Protein AF-B1AX06-F1 (afdb_monomer_lite)

Organism: Mus musculus (NCBI:txid10090)

InterPro domains:
  IPR029052 Metallo-dependent phosphatase-like [G3DSA:3.60.21.10] (1-67)

Secondary structure (DSSP, 8-state):
---PPP----PPP---TTTT-HHHHHHHHHHHH-TT-TTTS---PPPPTTSPPPTT-----------

pLDDT: mean 91.06, std 16.11, range [36.69, 98.5]

Foldseek 3Di:
DDDDDPPPPDDDDDQDPCNVPVVVVCVVCCVPPVNCPDDVHDDDDDDDPPPDDDPPDDDDDDDDDPD

Radius of gyration: 18.72 Å; chains: 1; bounding box: 40×42×42 Å

Structure (mmCIF, N/CA/C/O backbone):
data_AF-B1AX06-F1
#
_entry.id   AF-B1AX06-F1
#
loop_
_atom_site.group_PDB
_atom_site.id
_atom_site.type_symbol
_atom_site.label_atom_id
_atom_site.label_alt_id
_atom_site.label_comp_id
_atom_site.label_asym_id
_atom_site.label_entity_id
_atom_site.label_seq_id
_atom_site.pdbx_PDB_ins_code
_atom_site.Cartn_x
_atom_site.Cartn_y
_atom_site.Cartn_z
_atom_site.occupancy
_atom_site.B_iso_or_equiv
_atom_site.auth_seq_id
_atom_site.auth_comp_id
_atom_site.auth_asym_id
_atom_site.auth_atom_id
_atom_site.pdbx_PDB_model_num
ATOM 1 N N . MET A 1 1 ? -25.750 22.996 -6.888 1.00 36.69 1 MET A N 1
ATOM 2 C CA . MET A 1 1 ? -25.220 22.651 -8.224 1.00 36.69 1 MET A CA 1
ATOM 3 C C . MET A 1 1 ? -24.046 21.708 -8.008 1.00 36.69 1 MET A C 1
ATOM 5 O O . MET A 1 1 ? -23.017 22.143 -7.508 1.00 36.69 1 MET A O 1
ATOM 9 N N . ALA A 1 2 ? -24.249 20.406 -8.222 1.00 41.59 2 ALA A N 1
ATOM 10 C CA . ALA A 1 2 ? -23.214 19.397 -8.009 1.00 41.59 2 ALA A CA 1
ATOM 11 C C . ALA A 1 2 ? -22.158 19.526 -9.115 1.00 41.59 2 ALA A C 1
ATOM 13 O O . ALA A 1 2 ? -22.487 19.411 -10.293 1.00 41.59 2 ALA A O 1
ATOM 14 N N . HIS A 1 3 ? -20.912 19.815 -8.740 1.00 43.56 3 HIS A N 1
ATOM 15 C CA . HIS A 1 3 ? -19.784 19.751 -9.662 1.00 43.56 3 HIS A CA 1
ATOM 16 C C . HIS A 1 3 ? -19.579 18.284 -10.043 1.00 43.56 3 HIS A C 1
ATOM 18 O O . HIS A 1 3 ? -19.153 17.477 -9.218 1.00 43.56 3 HIS A O 1
ATOM 24 N N . GLY A 1 4 ? -19.951 17.934 -11.275 1.00 41.84 4 GLY A N 1
ATOM 25 C CA . GLY A 1 4 ? -19.691 16.618 -11.840 1.00 41.84 4 GLY A CA 1
ATOM 26 C C . GLY A 1 4 ? -18.190 16.366 -11.861 1.00 41.84 4 GLY A C 1
ATOM 27 O O . GLY A 1 4 ? -17.436 17.133 -12.457 1.00 41.84 4 GLY A O 1
ATOM 28 N N .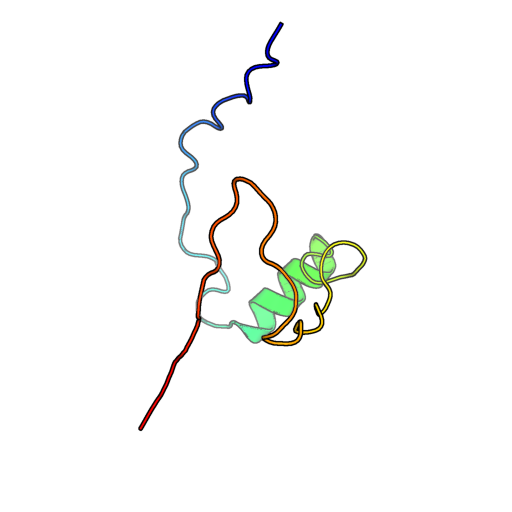 ILE A 1 5 ? -17.758 15.303 -11.188 1.00 60.91 5 ILE A N 1
ATOM 29 C CA . ILE A 1 5 ? -16.395 14.795 -11.306 1.00 60.91 5 ILE A CA 1
ATOM 30 C C . ILE A 1 5 ? -16.253 14.348 -12.767 1.00 60.91 5 ILE A C 1
ATOM 32 O O . ILE A 1 5 ? -17.052 13.511 -13.201 1.00 60.91 5 ILE A O 1
ATOM 36 N N . PRO A 1 6 ? -15.321 14.905 -13.560 1.00 51.19 6 PRO A N 1
ATOM 37 C CA . PRO A 1 6 ? -15.127 14.434 -14.920 1.00 51.19 6 PRO A CA 1
ATOM 38 C C . PRO A 1 6 ? -14.782 12.946 -14.853 1.00 51.19 6 PRO A C 1
ATOM 40 O O . PRO A 1 6 ? -13.819 12.555 -14.193 1.00 51.19 6 PRO A O 1
ATOM 43 N N . SER A 1 7 ? -15.601 12.118 -15.508 1.00 58.75 7 SER A N 1
ATOM 44 C CA . SER A 1 7 ? -15.293 10.713 -15.759 1.00 58.75 7 SER A CA 1
ATOM 45 C C . SER A 1 7 ? -13.960 10.685 -16.490 1.00 58.75 7 SER A C 1
ATOM 47 O O . SER A 1 7 ? -13.916 10.967 -17.688 1.00 58.75 7 SER A O 1
ATOM 49 N N . GLN A 1 8 ? -12.869 10.404 -15.775 1.00 63.94 8 GLN A N 1
ATOM 50 C CA . GLN A 1 8 ? -11.579 10.166 -16.402 1.00 63.94 8 GLN A CA 1
ATOM 51 C C . GLN A 1 8 ? -11.811 9.066 -17.439 1.00 63.94 8 GLN A C 1
ATOM 53 O O . GLN A 1 8 ? -12.278 7.978 -17.101 1.00 63.94 8 GLN A O 1
ATOM 58 N N . GLY A 1 9 ? -11.624 9.403 -18.720 1.00 69.19 9 GLY A N 1
ATOM 59 C CA . GLY A 1 9 ? -11.819 8.465 -19.821 1.00 69.19 9 GLY A CA 1
ATOM 60 C C . GLY A 1 9 ? -11.018 7.186 -19.580 1.00 69.19 9 GLY A C 1
ATOM 61 O O . GLY A 1 9 ? -10.068 7.184 -18.800 1.00 69.19 9 GLY A O 1
ATOM 62 N N . LYS A 1 10 ? -11.409 6.086 -20.229 1.00 80.06 10 LYS A N 1
ATOM 63 C CA . LYS A 1 10 ? -10.755 4.782 -20.061 1.00 80.06 10 LYS A CA 1
ATOM 64 C C . LYS A 1 10 ? -9.236 4.923 -20.246 1.00 80.06 10 LYS A C 1
ATOM 66 O O . LYS A 1 10 ? -8.766 5.120 -21.363 1.00 80.06 10 LYS A O 1
ATOM 71 N N . VAL A 1 11 ? -8.486 4.830 -19.150 1.00 89.38 11 VAL A N 1
ATOM 72 C CA . VAL A 1 11 ? -7.022 4.862 -19.170 1.00 89.38 11 VAL A CA 1
ATOM 73 C C . VAL A 1 11 ? -6.535 3.482 -19.600 1.00 89.38 11 VAL A C 1
ATOM 75 O O . VAL A 1 11 ? -6.880 2.476 -18.980 1.00 89.38 11 VAL A O 1
ATOM 78 N N . THR A 1 12 ? -5.750 3.423 -20.672 1.00 93.38 12 THR A N 1
ATOM 79 C CA . THR A 1 12 ? -5.081 2.188 -21.098 1.00 93.38 12 THR A CA 1
ATOM 80 C C . THR A 1 12 ? -3.744 2.080 -20.372 1.00 93.38 12 THR A C 1
ATOM 82 O O . THR A 1 12 ? -2.901 2.961 -20.514 1.00 93.38 12 THR A O 1
ATOM 85 N N . ILE A 1 13 ? -3.551 1.007 -19.604 1.00 93.69 13 ILE A N 1
ATOM 86 C CA . ILE A 1 13 ? -2.298 0.704 -18.901 1.00 93.69 13 ILE A CA 1
ATOM 87 C C . ILE A 1 13 ? -1.548 -0.377 -19.678 1.00 93.69 13 ILE A C 1
ATOM 89 O O . ILE A 1 13 ? -2.140 -1.382 -20.071 1.00 93.69 13 ILE A O 1
ATOM 93 N N . THR A 1 14 ? -0.252 -0.172 -19.893 1.00 96.19 14 THR A N 1
ATOM 94 C CA . THR A 1 14 ? 0.650 -1.136 -20.536 1.00 96.19 14 THR A CA 1
ATOM 95 C C . THR A 1 14 ? 1.664 -1.675 -19.531 1.00 96.19 14 THR A C 1
ATOM 97 O O . THR A 1 14 ? 1.824 -1.117 -18.446 1.00 96.19 14 THR A O 1
ATOM 100 N N . VAL A 1 15 ? 2.350 -2.765 -19.884 1.00 97.62 15 VAL A N 1
ATOM 101 C CA . VAL A 1 15 ? 3.454 -3.295 -19.070 1.00 97.62 15 VAL A CA 1
ATOM 102 C C . VAL A 1 15 ? 4.553 -2.239 -18.968 1.00 97.62 15 VAL A C 1
ATOM 104 O O . VAL A 1 15 ? 4.954 -1.657 -19.975 1.00 97.62 15 VAL A O 1
ATOM 107 N N . ASP A 1 16 ? 4.996 -1.984 -17.742 1.00 97.50 16 ASP A N 1
ATOM 108 C CA . ASP A 1 16 ? 6.049 -1.023 -17.432 1.00 97.50 16 ASP A CA 1
ATOM 109 C C . ASP A 1 16 ? 7.419 -1.528 -17.903 1.00 97.50 16 ASP A C 1
ATOM 111 O O . ASP A 1 16 ? 7.721 -2.715 -17.757 1.00 97.50 16 ASP A O 1
ATOM 115 N N . GLU A 1 17 ? 8.277 -0.637 -18.403 1.00 97.94 17 GLU A N 1
ATOM 116 C CA . GLU A 1 17 ? 9.654 -0.978 -18.791 1.00 97.94 17 GLU A CA 1
ATOM 117 C C . GLU A 1 17 ? 10.439 -1.609 -17.627 1.00 97.94 17 GLU A C 1
ATOM 119 O O . GLU A 1 17 ? 11.199 -2.560 -17.812 1.00 97.94 17 GLU A O 1
ATOM 124 N N . TYR A 1 18 ? 10.185 -1.153 -16.399 1.00 97.44 18 TYR A N 1
ATOM 125 C CA . TYR A 1 18 ? 10.824 -1.649 -15.185 1.00 97.44 18 TYR A CA 1
ATOM 126 C C . TYR A 1 18 ? 10.016 -2.751 -14.487 1.00 97.44 18 TYR A C 1
ATOM 128 O O . TYR A 1 18 ? 10.316 -3.096 -13.342 1.00 97.44 18 TYR A O 1
ATOM 136 N N . SER A 1 19 ? 9.018 -3.352 -15.149 1.00 97.88 19 SER A N 1
ATOM 137 C CA . SER A 1 19 ? 8.121 -4.347 -14.538 1.00 97.88 19 SER A CA 1
ATOM 138 C C . SER A 1 19 ? 8.853 -5.541 -13.913 1.00 97.88 19 SER A C 1
ATOM 140 O O . SER A 1 19 ? 8.354 -6.111 -12.947 1.00 97.88 19 SER A O 1
ATOM 142 N N . SER A 1 20 ? 10.009 -5.936 -14.455 1.00 98.31 20 SER A N 1
ATOM 143 C CA . SER A 1 20 ? 10.813 -7.055 -13.929 1.00 98.31 20 SER A CA 1
ATOM 144 C C . SER A 1 20 ? 11.863 -6.627 -12.893 1.00 98.31 20 SER A C 1
ATOM 146 O O . SER A 1 20 ? 12.545 -7.478 -12.334 1.00 98.31 20 SER A O 1
ATOM 148 N N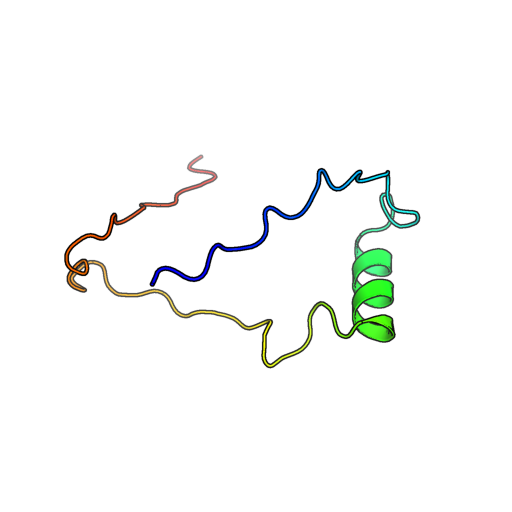 . ASN A 1 21 ? 12.000 -5.325 -12.619 1.00 98.31 21 ASN A N 1
ATOM 149 C CA . ASN A 1 21 ? 13.008 -4.753 -11.723 1.00 98.31 21 ASN A CA 1
ATOM 150 C C . ASN A 1 21 ? 12.360 -3.733 -10.760 1.00 98.31 21 ASN A C 1
ATOM 152 O O . ASN A 1 21 ? 12.567 -2.525 -10.906 1.00 98.31 21 ASN A O 1
ATOM 156 N N . PRO A 1 22 ? 11.588 -4.178 -9.750 1.00 98.06 22 PRO A N 1
ATOM 157 C CA . PRO A 1 22 ? 10.753 -3.292 -8.931 1.00 98.06 22 PRO A CA 1
ATOM 158 C C . PRO A 1 22 ? 11.546 -2.237 -8.149 1.00 98.06 22 PRO A C 1
ATOM 160 O O . PRO A 1 22 ? 11.094 -1.101 -8.016 1.00 98.06 22 PRO A O 1
ATOM 163 N N . THR A 1 23 ? 12.755 -2.561 -7.681 1.00 98.31 23 THR A N 1
ATOM 164 C CA . THR A 1 23 ? 13.627 -1.584 -7.007 1.00 98.31 23 THR A CA 1
ATOM 165 C C . THR A 1 23 ? 14.043 -0.455 -7.951 1.00 98.31 23 THR A C 1
ATOM 167 O O . THR A 1 23 ? 14.034 0.710 -7.565 1.00 98.31 23 THR A O 1
ATOM 170 N N . GLN A 1 24 ? 14.361 -0.777 -9.209 1.00 98.31 24 GLN A N 1
ATOM 171 C CA . GLN A 1 24 ? 14.693 0.238 -10.211 1.00 98.31 24 GLN A CA 1
ATOM 172 C C . GLN A 1 24 ? 13.459 1.047 -10.609 1.00 98.31 24 GLN A C 1
ATOM 174 O O . GLN A 1 24 ? 13.565 2.264 -10.732 1.00 98.31 24 GLN A O 1
ATOM 179 N N . ALA A 1 25 ? 12.291 0.406 -10.727 1.00 98.50 25 ALA A N 1
ATOM 180 C CA . ALA A 1 25 ? 11.024 1.096 -10.960 1.00 98.50 25 ALA A CA 1
ATOM 181 C C . ALA A 1 25 ? 10.757 2.137 -9.862 1.00 98.50 25 ALA A C 1
ATOM 183 O O . ALA A 1 25 ? 10.445 3.291 -10.160 1.00 98.50 25 ALA A O 1
ATOM 184 N N . PHE A 1 26 ? 10.942 1.753 -8.593 1.00 98.50 26 PHE A N 1
ATOM 185 C CA . PHE A 1 26 ? 10.813 2.662 -7.460 1.00 98.50 26 PHE A CA 1
ATOM 186 C C . PHE A 1 26 ? 11.726 3.879 -7.627 1.00 98.50 26 PHE A C 1
ATOM 188 O O . PHE A 1 26 ? 11.240 5.007 -7.617 1.00 98.50 26 PHE A O 1
ATOM 195 N N . THR A 1 27 ? 13.026 3.667 -7.854 1.00 98.25 27 THR A N 1
ATOM 196 C CA . THR A 1 27 ? 13.993 4.758 -8.042 1.00 98.25 27 THR A CA 1
ATOM 197 C C . THR A 1 27 ? 13.649 5.640 -9.242 1.00 98.25 27 THR A C 1
ATOM 199 O O . THR A 1 27 ? 13.624 6.860 -9.100 1.00 98.25 27 THR A O 1
ATOM 202 N N . HIS A 1 28 ? 13.340 5.047 -10.397 1.00 98.44 28 HIS A N 1
ATOM 203 C CA . HIS A 1 28 ? 12.998 5.767 -11.624 1.00 98.44 28 HIS A CA 1
ATOM 204 C C . HIS A 1 28 ? 11.805 6.706 -11.408 1.00 98.44 28 HIS A C 1
ATOM 206 O O . HIS A 1 28 ? 11.886 7.908 -11.670 1.00 98.44 28 HIS A O 1
ATOM 212 N N . TYR A 1 29 ? 10.711 6.179 -10.855 1.00 98.50 29 TYR A N 1
ATOM 213 C CA . TYR A 1 29 ? 9.516 6.971 -10.588 1.00 98.50 29 TYR A CA 1
ATOM 214 C C . TYR A 1 29 ? 9.717 7.991 -9.469 1.00 98.50 29 TYR A C 1
ATOM 216 O O . TYR A 1 29 ? 9.158 9.089 -9.526 1.00 98.50 29 TYR A O 1
ATOM 224 N N . ASN A 1 30 ? 10.520 7.662 -8.460 1.00 97.81 30 ASN A N 1
ATOM 225 C CA . ASN A 1 30 ? 10.768 8.589 -7.370 1.00 97.81 30 ASN A CA 1
ATOM 226 C C . ASN A 1 30 ? 11.650 9.768 -7.795 1.00 97.81 30 ASN A C 1
ATOM 228 O O . ASN A 1 30 ? 11.406 10.882 -7.360 1.00 97.81 30 ASN A O 1
ATOM 232 N N . ILE A 1 31 ? 12.648 9.549 -8.654 1.00 97.75 31 ILE A N 1
ATOM 233 C CA . ILE A 1 31 ? 13.522 10.627 -9.138 1.00 97.75 31 ILE A CA 1
ATOM 234 C C . ILE A 1 31 ? 12.776 11.536 -10.118 1.00 97.75 31 ILE A C 1
ATOM 236 O O . ILE A 1 31 ? 12.836 12.755 -9.992 1.00 97.75 31 ILE A O 1
ATOM 240 N N . ASN A 1 32 ? 12.053 10.959 -11.080 1.00 97.31 32 ASN A N 1
ATOM 241 C CA . ASN A 1 32 ? 11.483 11.734 -12.186 1.00 97.31 32 ASN A CA 1
ATOM 242 C C . ASN A 1 32 ? 10.141 12.392 -11.851 1.00 97.31 32 ASN A C 1
ATOM 244 O O . ASN A 1 32 ? 9.747 13.358 -12.498 1.00 97.31 32 ASN A O 1
ATOM 248 N N . GLN A 1 33 ? 9.410 11.843 -10.880 1.00 97.81 33 GLN A N 1
ATOM 249 C CA . GLN A 1 33 ? 8.044 12.274 -10.570 1.00 97.81 33 GLN A CA 1
ATOM 250 C C . GLN A 1 33 ? 7.831 12.515 -9.076 1.00 97.81 33 GLN A C 1
ATOM 252 O O . GLN A 1 33 ? 6.709 12.815 -8.673 1.00 97.81 33 GLN A O 1
ATOM 257 N N . SER A 1 34 ? 8.864 12.337 -8.241 1.00 97.31 34 SER A N 1
ATOM 258 C CA . SER A 1 34 ? 8.725 12.372 -6.779 1.00 97.31 34 SER A CA 1
ATOM 259 C C . SER A 1 34 ? 7.611 11.443 -6.284 1.00 97.31 34 SER A C 1
ATOM 261 O O . SER A 1 34 ? 6.936 11.737 -5.299 1.00 97.31 34 SER A O 1
ATOM 263 N N . ARG A 1 35 ? 7.390 10.321 -6.992 1.00 98.25 35 ARG A N 1
ATOM 264 C CA . ARG A 1 35 ? 6.186 9.485 -6.855 1.00 98.25 35 ARG A CA 1
ATOM 265 C C . ARG A 1 35 ? 5.988 8.921 -5.449 1.00 98.25 35 ARG A C 1
ATOM 267 O O . ARG A 1 35 ? 4.854 8.649 -5.072 1.00 98.25 35 ARG A O 1
ATOM 274 N N . PHE A 1 36 ? 7.068 8.745 -4.693 1.00 98.19 36 PHE A N 1
ATOM 275 C CA . PHE A 1 36 ? 7.055 8.181 -3.344 1.00 98.19 36 PHE A CA 1
ATOM 276 C C . PHE A 1 36 ? 7.608 9.161 -2.296 1.00 98.19 36 PHE A C 1
ATOM 278 O O . PHE A 1 36 ? 8.031 8.732 -1.226 1.00 98.19 36 PHE A O 1
ATOM 285 N N . GLN A 1 37 ? 7.623 10.466 -2.596 1.00 97.75 37 GLN A N 1
ATOM 286 C CA . GLN A 1 37 ? 8.067 11.513 -1.671 1.00 97.75 37 GLN A CA 1
ATOM 287 C C . GLN A 1 37 ? 6.891 12.151 -0.901 1.00 97.75 37 GLN A C 1
ATOM 289 O O . GLN A 1 37 ? 5.753 12.174 -1.390 1.00 97.75 37 GLN A O 1
ATOM 294 N N . PRO A 1 38 ? 7.145 12.736 0.287 1.00 96.94 38 PRO A N 1
ATOM 295 C CA .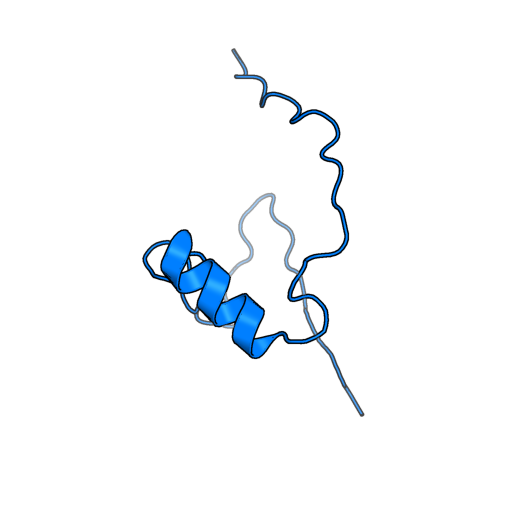 PRO A 1 38 ? 6.183 13.608 0.958 1.00 96.94 38 PRO A CA 1
ATOM 296 C C . PRO A 1 38 ? 5.873 14.860 0.110 1.00 96.94 38 PRO A C 1
ATOM 298 O O . PRO A 1 38 ? 6.657 15.230 -0.766 1.00 96.94 38 PRO A O 1
ATOM 301 N N . PRO A 1 39 ? 4.744 15.552 0.359 1.00 97.06 39 PRO A N 1
ATOM 302 C CA . PRO A 1 39 ? 3.823 15.369 1.490 1.00 97.06 39 PRO A CA 1
ATOM 303 C C . PRO A 1 39 ? 2.749 14.298 1.264 1.00 97.06 39 PRO A C 1
ATOM 305 O O . PRO A 1 39 ? 2.123 13.838 2.213 1.00 97.06 39 PRO A O 1
ATOM 308 N N . HIS A 1 40 ? 2.521 13.893 0.017 1.00 97.38 40 HIS A N 1
ATOM 309 C CA . HIS A 1 40 ? 1.372 13.056 -0.331 1.00 97.38 40 HIS A CA 1
ATOM 310 C C . HIS A 1 40 ? 1.582 11.573 -0.010 1.00 97.38 40 HIS A C 1
ATOM 312 O O . HIS A 1 40 ? 0.606 10.862 0.205 1.00 97.38 40 HIS A O 1
ATOM 318 N N . VAL A 1 41 ? 2.837 11.115 0.057 1.00 98.19 41 VAL A N 1
ATOM 319 C CA . VAL A 1 41 ? 3.184 9.744 0.447 1.00 98.19 41 VAL A CA 1
ATOM 320 C C . VAL A 1 41 ? 3.776 9.762 1.850 1.00 98.19 41 VAL A C 1
ATOM 322 O O . VAL A 1 41 ? 4.844 10.327 2.073 1.00 98.19 41 VAL A O 1
ATOM 325 N N . HIS A 1 42 ? 3.054 9.176 2.803 1.00 98.25 42 HIS A N 1
ATOM 326 C CA . HIS A 1 42 ? 3.464 9.075 4.201 1.00 98.25 42 HIS A CA 1
ATOM 327 C C . HIS A 1 42 ? 2.757 7.905 4.897 1.00 98.25 42 HIS A C 1
ATOM 329 O O . HIS A 1 42 ? 1.754 7.380 4.410 1.00 98.25 42 HIS A O 1
ATOM 335 N N . MET A 1 43 ? 3.303 7.498 6.041 1.00 98.31 43 MET A N 1
ATOM 336 C CA . MET A 1 43 ? 2.684 6.507 6.920 1.00 98.31 43 MET A CA 1
ATOM 337 C C . MET A 1 43 ? 1.465 7.109 7.623 1.00 98.31 43 MET A C 1
ATOM 339 O O . MET A 1 43 ? 1.491 8.277 8.002 1.00 98.31 43 MET A O 1
ATOM 343 N N . VAL A 1 44 ? 0.422 6.303 7.824 1.00 97.94 44 VAL A N 1
ATOM 344 C CA . VAL A 1 44 ? -0.768 6.684 8.596 1.00 97.94 44 VAL A CA 1
ATOM 345 C C . VAL A 1 44 ? -0.854 5.789 9.822 1.00 97.94 44 VAL A C 1
ATOM 347 O O . VAL A 1 44 ? -0.842 4.564 9.697 1.00 97.94 44 VAL A O 1
ATOM 350 N N . ASP A 1 45 ? -0.947 6.405 10.995 1.00 97.69 45 ASP A N 1
ATOM 351 C CA . ASP A 1 45 ? -1.038 5.676 12.254 1.00 97.69 45 ASP A CA 1
ATOM 352 C C . ASP A 1 45 ? -2.386 4.944 12.384 1.00 97.69 45 ASP A C 1
ATOM 354 O O . ASP A 1 45 ? -3.427 5.457 11.949 1.00 97.69 45 ASP A O 1
ATOM 358 N N . PRO A 1 46 ? -2.408 3.743 12.990 1.00 98.12 46 PRO A N 1
ATOM 359 C CA . PRO A 1 46 ? -3.650 3.036 13.258 1.00 98.12 46 PRO A CA 1
ATOM 360 C C . PRO A 1 46 ? -4.477 3.758 14.329 1.00 98.12 46 PRO A C 1
ATOM 362 O O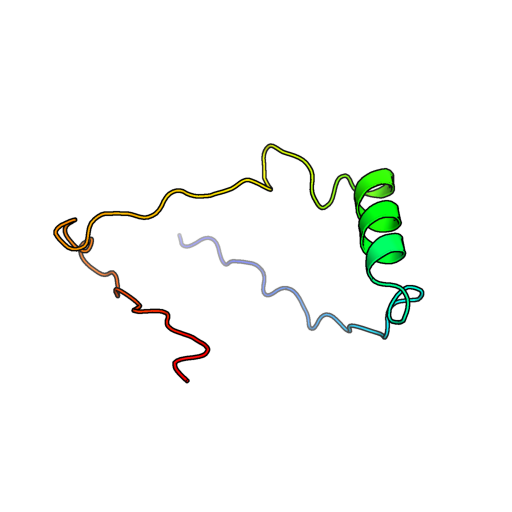 . PRO A 1 46 ? -3.945 4.420 15.221 1.00 98.12 46 PRO A O 1
ATOM 365 N N . ILE A 1 47 ? -5.795 3.565 14.284 1.00 97.69 47 ILE A N 1
ATOM 366 C CA . ILE A 1 47 ? -6.717 4.053 15.317 1.00 97.69 47 ILE A CA 1
ATOM 367 C C . ILE A 1 47 ? -7.108 2.921 16.283 1.00 97.69 47 ILE A C 1
ATOM 369 O O . ILE A 1 47 ? -7.240 1.773 15.848 1.00 97.69 47 ILE A O 1
ATOM 373 N N . PRO A 1 48 ? -7.335 3.214 17.577 1.00 97.94 48 PRO A N 1
ATOM 374 C CA . PRO A 1 48 ? -7.869 2.242 18.527 1.00 97.94 48 PRO A CA 1
ATOM 375 C C . PRO A 1 48 ? -9.210 1.637 18.085 1.00 97.94 48 PRO A C 1
ATOM 377 O O . PRO A 1 48 ? -10.018 2.287 17.419 1.00 97.94 48 PRO A O 1
ATOM 380 N N . TYR A 1 49 ? -9.502 0.412 18.526 1.00 97.38 49 TYR A N 1
ATOM 381 C CA . TYR A 1 49 ? -10.768 -0.261 18.198 1.00 97.38 49 TYR A CA 1
ATOM 382 C C . TYR A 1 49 ? -12.001 0.499 18.706 1.00 97.38 49 TYR A C 1
ATOM 384 O O . TYR A 1 49 ? -13.011 0.577 17.999 1.00 97.38 49 TYR A O 1
ATOM 392 N N . ASP A 1 50 ? -11.875 1.134 19.872 1.00 97.19 50 ASP A N 1
ATOM 393 C CA . ASP A 1 50 ? -12.938 1.912 2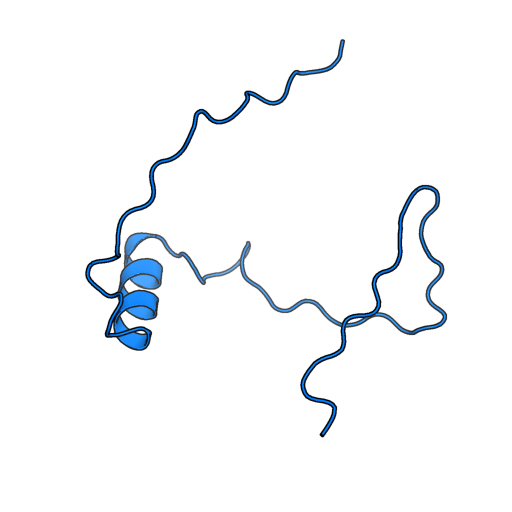0.516 1.00 97.19 50 ASP A CA 1
AT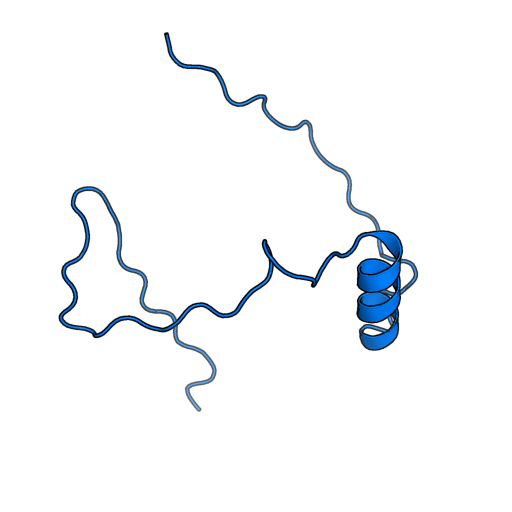OM 394 C C . ASP A 1 50 ? -13.146 3.295 19.889 1.00 97.19 50 ASP A C 1
ATOM 396 O O . ASP A 1 50 ? -14.091 4.001 20.245 1.00 97.19 50 ASP A O 1
ATOM 400 N N . THR A 1 51 ? -12.302 3.709 18.934 1.00 97.81 51 THR A N 1
ATOM 401 C CA . THR A 1 51 ? -12.567 4.933 18.175 1.00 97.81 51 THR A CA 1
ATOM 402 C C . THR A 1 51 ? -13.959 4.817 17.548 1.00 97.81 51 THR A C 1
ATOM 404 O O . THR A 1 51 ? -14.262 3.789 16.940 1.00 97.81 51 THR A O 1
ATOM 407 N N . PRO A 1 52 ? -14.842 5.820 17.665 1.00 97.25 52 PRO A N 1
ATOM 408 C CA . PRO A 1 52 ? -16.185 5.732 17.107 1.00 97.25 52 PRO A CA 1
ATOM 409 C C . PRO A 1 52 ? -16.145 5.754 15.576 1.00 97.25 52 PRO A C 1
ATOM 411 O O . PRO A 1 52 ? -15.367 6.482 14.958 1.00 97.25 52 PRO A O 1
ATOM 414 N N . LYS A 1 53 ? -16.995 4.948 14.934 1.00 97.38 53 LYS A N 1
ATOM 415 C CA . LYS A 1 53 ? -17.162 4.992 13.476 1.00 97.38 53 LYS A CA 1
ATOM 416 C C . LYS A 1 53 ? -17.926 6.269 13.103 1.00 97.38 53 LYS A C 1
ATOM 418 O O . LYS A 1 53 ? -19.042 6.438 13.599 1.00 97.38 53 LYS A O 1
ATOM 423 N N . PRO A 1 54 ? -17.414 7.113 12.191 1.00 97.75 54 PRO A N 1
ATOM 424 C CA . PRO A 1 54 ? -18.146 8.291 11.741 1.00 97.75 54 PRO A CA 1
ATOM 425 C C . PRO A 1 54 ? -19.544 7.951 11.190 1.00 97.75 54 PRO A C 1
ATOM 427 O O . PRO A 1 54 ? -19.787 6.863 10.641 1.00 97.75 54 PRO A O 1
ATOM 430 N N . ALA A 1 55 ? -20.485 8.887 11.341 1.00 97.88 55 ALA A N 1
ATOM 431 C CA . ALA A 1 55 ? -21.834 8.755 10.796 1.00 97.88 55 ALA A CA 1
ATOM 432 C C . ALA A 1 55 ? -21.781 8.640 9.261 1.00 97.88 55 ALA A C 1
ATOM 434 O O . ALA A 1 55 ? -20.947 9.268 8.610 1.00 97.88 55 ALA A O 1
ATOM 435 N N . GLY A 1 56 ? -22.624 7.784 8.681 1.00 97.94 56 GLY A N 1
ATOM 436 C CA . GLY A 1 56 ? -22.647 7.539 7.231 1.00 97.94 56 GLY A CA 1
ATOM 437 C C . GLY A 1 56 ? -21.426 6.804 6.649 1.00 97.94 56 GLY A C 1
ATOM 438 O O . GLY A 1 56 ? -21.377 6.616 5.442 1.00 97.94 56 GLY A O 1
ATOM 439 N N . HIS A 1 57 ? -20.458 6.374 7.470 1.00 98.25 57 HIS A N 1
ATOM 440 C CA . HIS A 1 57 ? -19.268 5.636 7.013 1.00 98.25 57 HIS A CA 1
ATOM 441 C C . HIS A 1 57 ? -19.355 4.133 7.319 1.00 98.25 57 HIS A C 1
ATOM 443 O O . HIS A 1 57 ? -20.110 3.719 8.201 1.00 98.25 57 HIS A O 1
ATOM 449 N N . THR A 1 58 ? -18.523 3.326 6.657 1.00 97.81 58 THR A N 1
ATOM 450 C CA . THR A 1 58 ? -18.335 1.886 6.921 1.00 97.81 58 THR A CA 1
ATOM 451 C C . THR A 1 58 ? -16.940 1.651 7.496 1.00 97.81 58 THR A C 1
ATOM 453 O O . THR A 1 58 ? -15.977 2.262 7.041 1.00 97.81 58 THR A O 1
ATOM 456 N N . ARG A 1 59 ? -16.820 0.781 8.506 1.00 98.06 59 ARG A N 1
ATOM 457 C CA . ARG A 1 59 ? -15.525 0.366 9.063 1.00 98.06 59 ARG A CA 1
ATOM 458 C C . ARG A 1 59 ? -15.113 -0.957 8.431 1.00 98.06 59 ARG A C 1
ATOM 460 O O . ARG A 1 59 ? -15.842 -1.935 8.559 1.00 98.06 59 ARG A O 1
ATOM 467 N N . PHE A 1 60 ? -13.952 -0.974 7.789 1.00 98.06 60 PHE A N 1
ATOM 468 C CA . PHE A 1 60 ? -13.345 -2.193 7.265 1.00 98.06 60 PHE A CA 1
ATOM 469 C C . PHE A 1 60 ? -12.411 -2.800 8.312 1.00 98.06 60 PHE A C 1
ATOM 471 O O . PHE A 1 60 ? -11.705 -2.074 9.011 1.00 98.06 60 PHE A O 1
ATOM 478 N N . VAL A 1 61 ? -12.419 -4.127 8.411 1.00 98.19 61 VAL A N 1
ATOM 479 C CA . VAL A 1 61 ? -11.430 -4.900 9.168 1.00 98.19 61 VAL A CA 1
ATOM 480 C C . VAL A 1 61 ? -10.558 -5.605 8.138 1.00 98.19 61 VAL A C 1
ATOM 482 O O . VAL A 1 61 ? -11.041 -6.478 7.420 1.00 98.19 61 VAL A O 1
ATOM 485 N N . CYS A 1 62 ? -9.300 -5.183 8.027 1.00 97.56 62 CYS A N 1
ATOM 486 C CA . CYS A 1 62 ? -8.345 -5.722 7.063 1.00 97.56 62 CYS A CA 1
ATOM 487 C C . CYS A 1 62 ? -7.390 -6.678 7.785 1.00 97.56 62 CYS A C 1
ATOM 489 O O . CYS A 1 62 ? -6.663 -6.257 8.681 1.00 97.56 62 CYS A O 1
ATOM 491 N N . ILE A 1 63 ? -7.401 -7.950 7.393 1.00 98.19 63 ILE A N 1
ATOM 492 C CA . ILE A 1 63 ? -6.503 -9.004 7.882 1.00 98.19 63 ILE A CA 1
ATOM 493 C C . ILE A 1 63 ? -5.901 -9.733 6.675 1.00 98.19 63 ILE A C 1
ATOM 495 O O . ILE A 1 63 ? -6.543 -9.804 5.628 1.00 98.19 63 ILE A O 1
ATOM 499 N N . SER A 1 64 ? -4.686 -10.259 6.808 1.00 97.81 64 SER A N 1
ATOM 500 C CA . SER A 1 64 ? -3.996 -11.049 5.778 1.00 97.81 64 SER A CA 1
ATOM 501 C C . SER A 1 64 ? -3.090 -12.082 6.453 1.00 97.81 64 SER A C 1
ATOM 503 O O . SER A 1 64 ? -2.707 -11.864 7.600 1.00 97.81 64 SER A O 1
ATOM 505 N N . ASP A 1 65 ? -2.784 -13.186 5.760 1.00 95.88 65 ASP A N 1
ATOM 506 C CA . ASP A 1 65 ? -1.769 -14.181 6.165 1.00 95.88 65 ASP A CA 1
ATOM 507 C C . ASP A 1 65 ? -1.966 -14.733 7.599 1.00 95.88 65 ASP A C 1
ATOM 509 O O . ASP A 1 65 ? -1.136 -14.562 8.486 1.00 95.88 65 ASP A O 1
ATOM 513 N N . THR A 1 66 ? -3.117 -15.368 7.860 1.00 96.25 66 THR A N 1
ATOM 514 C CA . THR A 1 66 ? -3.517 -15.831 9.210 1.00 96.25 66 THR A CA 1
ATOM 515 C C . THR A 1 66 ? -2.929 -17.178 9.645 1.00 96.25 66 THR A C 1
ATOM 517 O O . THR A 1 66 ? -3.242 -17.650 10.739 1.00 96.25 66 THR A O 1
ATOM 520 N N . HIS A 1 67 ? -2.123 -17.801 8.790 1.00 94.38 67 HIS A N 1
ATOM 521 C CA . HIS A 1 67 ? -1.408 -19.061 9.005 1.00 94.38 67 HIS A CA 1
ATOM 522 C C . HIS A 1 67 ? 0.023 -18.899 8.485 1.00 94.38 67 HIS A C 1
ATOM 524 O O . HIS A 1 67 ? 0.865 -19.748 8.849 1.00 94.38 67 HIS A O 1
#

Sequence (67 aa):
MAHGIPSQGKVTITVDEYSSNPTQAFTHYNINQSRFQPPHVHMVDPIPYDTPKPAGHTRFVCISDTH